Protein AF-A0A952ULB0-F1 (afdb_monomer_lite)

Foldseek 3Di:
DLVVCVVPDPVVSVVVLVVVVVVVVPPCDDVVNVCVVCPCNPPVVVVVLVVVLVVLLVVLVVVDPDAAEDEDLDCDPPVVVSVVVSCVVSVHHYQHCLNVQLVVCVVVVHPQADSNRRHGDPNSVVSSVVSVVVVCPVPPDPDPDDD

pLDDT: mean 87.65, std 11.97, range [54.47, 98.56]

Sequence (147 aa):
MRDWINRHSRFLYFVVTRLDRLRAANTRETVEVDIEAEGMRHAGFVRAVAVTDDLMGRVRARVGSRPIMAFDCAEAEPYNQAFRDISAHHRIAYWDDVARSVQAADARGEDVFAADGSHWNERGHDLAAQALAKHLRADLPPTPRRE

Radius of gyration: 19.59 Å; chains: 1; bounding box: 38×46×53 Å

Structure (mmCIF, N/CA/C/O backbone):
data_AF-A0A952ULB0-F1
#
_entry.id   AF-A0A952ULB0-F1
#
loop_
_atom_site.group_PDB
_atom_site.id
_atom_site.type_symbol
_atom_site.label_atom_id
_atom_site.label_alt_id
_atom_site.label_comp_id
_atom_site.label_asym_id
_atom_site.label_entity_id
_atom_site.label_seq_id
_atom_site.pdbx_PDB_ins_code
_atom_site.Cartn_x
_atom_site.Cartn_y
_atom_site.Cartn_z
_atom_site.occupancy
_atom_site.B_iso_or_equiv
_atom_site.auth_seq_id
_atom_site.auth_comp_id
_atom_site.auth_asym_id
_atom_site.auth_atom_id
_atom_site.pdbx_PDB_model_num
ATOM 1 N N . MET A 1 1 ? 3.716 -18.685 -25.522 1.00 62.19 1 MET A N 1
ATOM 2 C CA . MET A 1 1 ? 5.173 -18.922 -25.689 1.00 62.19 1 MET A CA 1
ATOM 3 C C . MET A 1 1 ? 5.862 -19.163 -24.343 1.00 62.19 1 MET A C 1
ATOM 5 O O . MET A 1 1 ? 6.476 -20.210 -24.197 1.00 62.19 1 MET A O 1
ATOM 9 N N . ARG A 1 2 ? 5.693 -18.284 -23.336 1.00 59.47 2 ARG A N 1
ATOM 10 C CA . ARG A 1 2 ? 6.228 -18.478 -21.968 1.00 59.47 2 ARG A CA 1
ATOM 11 C C . ARG A 1 2 ? 5.832 -19.805 -21.306 1.00 59.47 2 ARG A C 1
ATOM 13 O O . ARG A 1 2 ? 6.712 -20.485 -20.793 1.00 59.47 2 ARG A O 1
ATOM 20 N N . ASP A 1 3 ? 4.570 -20.224 -21.407 1.00 66.62 3 ASP A N 1
ATOM 21 C CA . ASP A 1 3 ? 4.115 -21.500 -20.821 1.00 66.62 3 ASP A CA 1
ATOM 22 C C . ASP A 1 3 ? 4.765 -22.731 -21.453 1.00 66.62 3 ASP A C 1
ATOM 24 O O . ASP A 1 3 ? 5.036 -23.718 -20.773 1.00 66.62 3 ASP A O 1
ATOM 28 N N . TRP A 1 4 ? 5.050 -22.673 -22.756 1.00 78.12 4 TRP A N 1
ATOM 29 C CA . TRP A 1 4 ? 5.785 -23.732 -23.437 1.00 78.12 4 TRP A CA 1
ATOM 30 C C . TRP A 1 4 ? 7.243 -23.760 -22.961 1.00 78.12 4 TRP A C 1
ATOM 32 O O . TRP A 1 4 ? 7.739 -24.823 -22.605 1.00 78.12 4 TRP A O 1
ATOM 42 N N . ILE A 1 5 ? 7.904 -22.601 -22.851 1.00 73.81 5 ILE A N 1
ATOM 43 C CA . ILE A 1 5 ? 9.293 -22.502 -22.372 1.00 73.81 5 ILE A CA 1
ATOM 44 C C . ILE A 1 5 ? 9.413 -22.978 -20.917 1.00 73.81 5 ILE A C 1
ATOM 46 O O . ILE A 1 5 ? 10.303 -23.767 -20.616 1.00 73.81 5 ILE A O 1
ATOM 50 N N . ASN A 1 6 ? 8.492 -22.580 -20.033 1.00 73.50 6 ASN A N 1
ATOM 51 C CA . ASN A 1 6 ? 8.479 -23.009 -18.631 1.00 73.50 6 ASN A CA 1
ATOM 52 C C . ASN A 1 6 ? 8.374 -24.539 -18.493 1.00 73.50 6 ASN A C 1
ATOM 54 O O . ASN A 1 6 ? 9.049 -25.138 -17.659 1.00 73.50 6 ASN A O 1
ATOM 58 N N . ARG A 1 7 ? 7.582 -25.189 -19.360 1.00 77.81 7 ARG A N 1
ATOM 59 C CA . ARG A 1 7 ? 7.423 -26.654 -19.374 1.00 77.81 7 ARG A CA 1
ATOM 60 C C . ARG A 1 7 ? 8.661 -27.412 -19.865 1.00 77.81 7 ARG A C 1
ATOM 62 O O . ARG A 1 7 ? 8.796 -28.582 -19.528 1.00 77.81 7 ARG A O 1
ATOM 69 N N . HIS A 1 8 ? 9.543 -26.778 -20.641 1.00 81.19 8 HIS A N 1
ATOM 70 C CA . HIS A 1 8 ? 10.705 -27.444 -21.250 1.00 81.19 8 HIS A CA 1
ATOM 71 C C . HIS A 1 8 ? 12.044 -27.035 -20.620 1.00 81.19 8 HIS A C 1
ATOM 73 O O . HIS A 1 8 ? 12.984 -27.823 -20.625 1.00 81.19 8 HIS A O 1
ATOM 79 N N . SER A 1 9 ? 12.163 -25.820 -20.071 1.00 85.56 9 SER A N 1
ATOM 80 C CA . SER A 1 9 ? 13.383 -25.355 -19.407 1.00 85.56 9 SER A CA 1
ATOM 81 C C . SER A 1 9 ? 13.129 -24.153 -18.497 1.00 85.56 9 SER A C 1
ATOM 83 O O . SER A 1 9 ? 12.874 -23.033 -18.948 1.00 85.56 9 SER A O 1
ATOM 85 N N . ARG A 1 10 ? 13.312 -24.367 -17.188 1.00 80.38 10 ARG A N 1
ATOM 86 C CA . ARG A 1 10 ? 13.246 -23.304 -16.171 1.00 80.38 10 ARG A CA 1
ATOM 87 C C . ARG A 1 10 ? 14.343 -22.252 -16.355 1.00 80.38 10 ARG A C 1
ATOM 89 O O . ARG A 1 10 ? 14.117 -21.083 -16.062 1.00 80.38 10 ARG A O 1
ATOM 96 N N . PHE A 1 11 ? 15.505 -22.647 -16.881 1.00 83.12 11 PHE A N 1
ATOM 97 C CA . PHE A 1 11 ? 16.612 -21.730 -17.160 1.00 83.12 11 PHE A CA 1
ATOM 98 C C . PHE A 1 11 ? 16.293 -20.786 -18.327 1.00 83.12 11 PHE A C 1
ATOM 100 O O . PHE A 1 11 ? 16.454 -19.575 -18.203 1.00 83.12 11 PHE A O 1
ATOM 107 N N . LEU A 1 12 ? 15.770 -21.310 -19.442 1.00 82.44 12 LEU A N 1
ATOM 108 C CA . LEU A 1 12 ? 15.347 -20.474 -20.573 1.00 82.44 12 LEU A CA 1
ATOM 109 C C . LEU A 1 12 ? 14.169 -19.578 -20.194 1.00 82.44 12 LEU A C 1
ATOM 111 O O . LEU A 1 12 ? 14.142 -18.411 -20.578 1.00 82.44 12 LEU A O 1
ATOM 115 N N . TYR A 1 13 ? 13.233 -20.097 -19.398 1.00 79.56 13 TYR A N 1
ATOM 116 C CA . TYR A 1 13 ? 12.145 -19.296 -18.852 1.00 79.56 13 TYR A CA 1
ATOM 117 C C . TYR A 1 13 ? 12.686 -18.120 -18.035 1.00 79.56 13 TYR A C 1
ATOM 119 O O . TYR A 1 13 ? 12.301 -16.979 -18.278 1.00 79.56 13 TYR A O 1
ATOM 127 N N . PHE A 1 14 ? 13.638 -18.368 -17.134 1.00 81.38 14 PHE A N 1
ATOM 128 C CA . PHE A 1 14 ? 14.291 -17.325 -16.347 1.00 81.38 14 PHE A CA 1
ATOM 129 C C . PHE A 1 14 ? 14.962 -16.256 -17.224 1.00 81.38 14 PHE A C 1
ATOM 131 O O . PHE A 1 14 ? 14.729 -15.065 -17.015 1.00 81.38 14 PHE A O 1
ATOM 138 N N . VAL A 1 15 ? 15.736 -16.656 -18.240 1.00 85.12 15 VAL A N 1
ATOM 139 C CA . VAL A 1 15 ? 16.418 -15.714 -19.148 1.00 85.12 15 VAL A CA 1
ATOM 140 C C . VAL A 1 15 ? 15.414 -14.866 -19.935 1.00 85.12 15 VAL A C 1
ATOM 142 O O . VAL A 1 15 ? 15.535 -13.642 -19.960 1.00 85.12 15 VAL A O 1
ATOM 145 N N . VAL A 1 16 ? 14.398 -15.490 -20.538 1.00 83.94 16 VAL A N 1
ATOM 146 C CA . VAL A 1 16 ? 13.379 -14.786 -21.337 1.00 83.94 16 VAL A CA 1
ATOM 147 C C . VAL A 1 16 ? 12.577 -13.817 -20.476 1.00 83.94 16 VAL A C 1
ATOM 149 O O . VAL A 1 16 ? 12.380 -12.671 -20.865 1.00 83.94 16 VAL A O 1
ATOM 152 N N . THR A 1 17 ? 12.183 -14.233 -19.273 1.00 78.44 17 THR A N 1
ATOM 153 C CA . THR A 1 17 ? 11.423 -13.378 -18.351 1.00 78.44 17 THR A CA 1
ATOM 154 C C . THR A 1 17 ? 12.238 -12.147 -17.945 1.00 78.44 17 THR A C 1
ATOM 156 O O . THR A 1 17 ? 11.707 -11.039 -17.883 1.00 78.44 17 THR A O 1
ATOM 159 N N . ARG A 1 18 ? 13.552 -12.307 -17.748 1.00 78.12 18 ARG A N 1
ATOM 160 C CA . ARG A 1 18 ? 14.459 -11.207 -17.394 1.00 78.12 18 ARG A CA 1
ATOM 161 C C . ARG A 1 18 ? 14.714 -10.253 -18.567 1.00 78.12 18 ARG A C 1
ATOM 163 O O . ARG A 1 18 ? 14.784 -9.046 -18.350 1.00 78.12 18 ARG A O 1
ATOM 170 N N . LEU A 1 19 ? 14.795 -10.764 -19.798 1.00 80.88 19 LEU A N 1
ATOM 171 C CA . LEU A 1 19 ? 14.899 -9.948 -21.017 1.00 80.88 19 LEU A CA 1
ATOM 172 C C . LEU A 1 19 ? 13.617 -9.164 -21.305 1.00 80.88 19 LEU A C 1
ATOM 174 O O . LEU A 1 19 ? 13.685 -7.977 -21.621 1.00 80.88 19 LEU A O 1
ATOM 178 N N . ASP A 1 20 ? 12.455 -9.799 -21.160 1.00 77.50 20 ASP A N 1
ATOM 179 C CA . ASP A 1 20 ? 11.166 -9.127 -21.314 1.00 77.50 20 ASP A CA 1
ATOM 180 C C . ASP A 1 20 ? 11.009 -8.008 -20.277 1.00 77.50 20 ASP A C 1
ATOM 182 O O . ASP A 1 20 ? 10.567 -6.914 -20.618 1.00 77.50 20 ASP A O 1
ATOM 186 N N . ARG A 1 21 ? 11.456 -8.239 -19.035 1.00 69.50 21 ARG A N 1
ATOM 187 C CA . ARG A 1 21 ? 11.475 -7.211 -17.987 1.00 69.50 21 ARG A CA 1
ATOM 188 C C . ARG A 1 21 ? 12.365 -6.025 -18.355 1.00 69.50 21 ARG A C 1
ATOM 190 O O . ARG A 1 21 ? 11.964 -4.888 -18.156 1.00 69.50 21 ARG A O 1
ATOM 197 N N . LEU A 1 22 ? 13.551 -6.269 -18.916 1.00 72.56 22 LEU A N 1
ATOM 198 C CA . LEU A 1 22 ? 14.443 -5.194 -19.375 1.00 72.56 22 LEU A CA 1
ATOM 199 C C . LEU A 1 22 ? 13.846 -4.394 -20.542 1.00 72.56 22 LEU A C 1
ATOM 201 O O . LEU A 1 22 ? 14.078 -3.193 -20.642 1.00 72.56 22 LEU A O 1
ATOM 205 N N . ARG A 1 23 ? 13.068 -5.038 -21.419 1.00 69.88 23 ARG A N 1
ATOM 206 C CA . ARG A 1 23 ? 12.347 -4.349 -22.498 1.00 69.88 23 ARG A CA 1
ATOM 207 C C . ARG A 1 23 ? 11.182 -3.517 -21.966 1.00 69.88 23 ARG A C 1
ATOM 209 O O . ARG A 1 23 ? 11.044 -2.375 -22.383 1.00 69.88 23 ARG A O 1
ATOM 216 N N . ALA A 1 24 ? 10.404 -4.059 -21.030 1.00 62.59 24 ALA A N 1
ATOM 217 C CA . ALA A 1 24 ? 9.317 -3.340 -20.364 1.00 62.59 24 ALA A CA 1
ATOM 218 C C . ALA A 1 24 ? 9.825 -2.173 -19.497 1.00 62.59 24 ALA A C 1
ATOM 220 O O . ALA A 1 24 ? 9.189 -1.133 -19.421 1.00 62.59 24 ALA A O 1
ATOM 221 N N . ALA A 1 25 ? 11.014 -2.290 -18.904 1.00 61.22 25 ALA A N 1
ATOM 222 C CA . ALA A 1 25 ? 11.646 -1.177 -18.194 1.00 61.22 25 ALA A CA 1
ATOM 223 C C . ALA A 1 25 ? 12.074 -0.021 -19.128 1.00 61.22 25 ALA A C 1
ATOM 225 O O . ALA A 1 25 ? 12.343 1.077 -18.654 1.00 61.22 25 ALA A O 1
ATOM 226 N N . ASN A 1 26 ? 12.148 -0.251 -20.446 1.00 57.12 26 ASN A N 1
ATOM 227 C CA . ASN A 1 26 ? 12.558 0.746 -21.443 1.00 57.12 26 ASN A CA 1
ATOM 228 C C . ASN A 1 26 ? 11.383 1.418 -22.178 1.00 57.12 26 ASN A C 1
ATOM 230 O O . ASN A 1 26 ? 11.619 2.286 -23.022 1.00 57.12 26 ASN A O 1
ATOM 234 N N . THR A 1 27 ? 10.130 1.061 -21.885 1.00 58.44 27 THR A N 1
ATOM 235 C CA . THR A 1 27 ? 8.963 1.806 -22.382 1.00 58.44 27 THR A CA 1
ATOM 236 C C . THR A 1 27 ? 8.793 3.089 -21.570 1.00 58.44 27 THR A C 1
ATOM 238 O O . THR A 1 27 ? 8.180 3.089 -20.513 1.00 58.44 27 THR A O 1
ATOM 241 N N . ARG A 1 28 ? 9.369 4.185 -22.077 1.00 54.47 28 ARG A N 1
ATOM 242 C CA . ARG A 1 28 ? 9.340 5.547 -21.504 1.00 54.47 28 ARG A CA 1
ATOM 243 C C . ARG A 1 28 ? 7.985 6.271 -21.591 1.00 54.47 28 ARG A C 1
ATOM 245 O O . ARG A 1 28 ? 7.916 7.431 -21.216 1.00 54.47 28 ARG A O 1
ATOM 252 N N . GLU A 1 29 ? 6.941 5.629 -22.104 1.00 61.69 29 GLU A N 1
ATOM 253 C CA . GLU A 1 29 ? 5.634 6.250 -22.374 1.00 61.69 29 GLU A CA 1
ATOM 254 C C . GLU A 1 29 ? 4.550 5.656 -21.468 1.00 61.69 29 GLU A C 1
ATOM 256 O O . GLU A 1 29 ? 3.572 5.079 -21.945 1.00 61.69 29 GLU A O 1
ATOM 261 N N . THR A 1 30 ? 4.735 5.729 -20.151 1.00 75.38 30 THR A N 1
ATOM 262 C CA . THR A 1 30 ? 3.665 5.374 -19.211 1.00 75.38 30 THR A CA 1
ATOM 263 C C . THR A 1 30 ? 3.301 6.572 -18.352 1.00 75.38 30 THR A C 1
ATOM 265 O O . THR A 1 30 ? 4.129 7.444 -18.091 1.00 75.38 30 THR A O 1
ATOM 268 N N . VAL A 1 31 ? 2.045 6.614 -17.906 1.00 75.75 31 VAL A N 1
ATOM 269 C CA . VAL A 1 31 ? 1.552 7.708 -17.062 1.00 75.75 31 VAL A CA 1
ATOM 270 C C . VAL A 1 31 ? 2.302 7.761 -15.732 1.00 75.75 31 VAL A C 1
ATOM 272 O O . VAL A 1 31 ? 2.441 8.825 -15.145 1.00 75.75 31 VAL A O 1
ATOM 275 N N . GLU A 1 32 ? 2.817 6.627 -15.261 1.00 76.69 32 GLU A N 1
ATOM 276 C CA . GLU A 1 32 ? 3.628 6.541 -14.053 1.00 76.69 32 GLU A CA 1
ATOM 277 C C . GLU A 1 32 ? 4.940 7.314 -14.209 1.00 76.69 32 GLU A C 1
ATOM 279 O O . GLU A 1 32 ? 5.312 8.031 -13.287 1.00 76.69 32 GLU A O 1
ATOM 284 N N . VAL A 1 33 ? 5.588 7.252 -15.379 1.00 77.50 33 VAL A N 1
ATOM 285 C CA . VAL A 1 33 ? 6.803 8.034 -15.672 1.00 77.50 33 VAL A CA 1
ATOM 286 C C . VAL A 1 33 ? 6.498 9.533 -15.662 1.00 77.50 33 VAL A C 1
ATOM 288 O O . VAL A 1 33 ? 7.251 10.313 -15.076 1.00 77.50 33 VAL A O 1
ATOM 291 N N . ASP A 1 34 ? 5.375 9.938 -16.257 1.00 79.25 34 ASP A N 1
ATOM 292 C CA . ASP A 1 34 ? 4.938 11.338 -16.266 1.00 79.25 34 ASP A CA 1
ATOM 293 C C . ASP A 1 34 ? 4.611 11.830 -14.845 1.00 79.25 34 ASP A C 1
ATOM 295 O O . ASP A 1 34 ? 5.005 12.928 -14.449 1.00 79.25 34 ASP A O 1
ATOM 299 N N . ILE A 1 35 ? 3.949 11.000 -14.032 1.00 81.19 35 ILE A N 1
ATOM 300 C CA . ILE A 1 35 ? 3.635 11.300 -12.628 1.00 81.19 35 ILE A CA 1
ATOM 301 C C . ILE A 1 35 ? 4.898 11.359 -11.772 1.00 81.19 35 ILE A C 1
ATOM 303 O O . ILE A 1 35 ? 5.006 12.240 -10.926 1.00 81.19 35 ILE A O 1
ATOM 307 N N . GLU A 1 36 ? 5.857 10.460 -11.963 1.00 80.12 36 GLU A N 1
ATOM 308 C CA . GLU A 1 36 ? 7.129 10.486 -11.235 1.00 80.12 36 GLU A CA 1
ATOM 309 C C . GLU A 1 36 ? 7.947 11.740 -11.583 1.00 80.12 36 GLU A C 1
ATOM 311 O O . GLU A 1 36 ? 8.576 12.332 -10.705 1.00 80.12 36 GLU A O 1
ATOM 316 N N . ALA A 1 37 ? 7.890 12.199 -12.838 1.00 79.50 37 ALA A N 1
ATOM 317 C CA . ALA A 1 37 ? 8.564 13.417 -13.283 1.00 79.50 37 ALA A CA 1
ATOM 318 C C . ALA A 1 37 ? 7.876 14.703 -12.785 1.00 79.50 37 ALA A C 1
ATOM 320 O O . ALA A 1 37 ? 8.533 15.647 -12.332 1.00 79.50 37 ALA A O 1
ATOM 321 N N . GLU A 1 38 ? 6.548 14.773 -12.871 1.00 81.19 38 GLU A N 1
ATOM 322 C CA . GLU A 1 38 ? 5.775 15.962 -12.500 1.00 81.19 38 GLU A CA 1
ATOM 323 C C . GLU A 1 38 ? 5.413 16.008 -11.006 1.00 81.19 38 GLU A C 1
ATOM 325 O O . GLU A 1 38 ? 5.139 17.087 -10.457 1.00 81.19 38 GLU A O 1
ATOM 330 N N . GLY A 1 39 ? 5.444 14.855 -10.339 1.00 81.44 39 GLY A N 1
ATOM 331 C CA . GLY A 1 39 ? 5.085 14.636 -8.945 1.00 81.44 39 GLY A CA 1
ATOM 332 C C . GLY A 1 39 ? 3.617 14.954 -8.660 1.00 81.44 39 GLY A C 1
ATOM 333 O O . GLY A 1 39 ? 2.718 14.750 -9.477 1.00 81.44 39 GLY A O 1
ATOM 334 N N . MET A 1 40 ? 3.377 15.570 -7.500 1.00 77.81 40 MET A N 1
ATOM 335 C CA . MET A 1 40 ? 2.054 16.042 -7.056 1.00 77.81 40 MET A CA 1
ATOM 336 C C . MET A 1 40 ? 1.413 17.100 -7.981 1.00 77.81 40 MET A C 1
ATOM 338 O O . MET A 1 40 ? 0.314 17.565 -7.694 1.00 77.81 40 MET A O 1
ATOM 342 N N . ARG A 1 41 ? 2.080 17.530 -9.062 1.00 84.06 41 ARG A N 1
ATOM 343 C CA . ARG A 1 41 ? 1.549 18.514 -10.021 1.00 84.06 41 ARG A CA 1
ATOM 344 C C . ARG A 1 41 ? 0.860 17.878 -11.226 1.00 84.06 41 ARG A C 1
ATOM 346 O O . ARG A 1 41 ? 0.114 18.585 -11.902 1.00 84.06 41 ARG A O 1
ATOM 353 N N . HIS A 1 42 ? 1.062 16.582 -11.478 1.00 91.38 42 HIS A N 1
ATOM 354 C CA . HIS A 1 42 ? 0.421 15.917 -12.609 1.00 91.38 42 HIS A CA 1
ATOM 355 C C . HIS A 1 42 ? -1.101 15.955 -12.450 1.00 91.38 42 HIS A C 1
ATOM 357 O O . HIS A 1 42 ? -1.659 15.428 -11.483 1.00 91.38 42 HIS A O 1
ATOM 363 N N . ALA A 1 43 ? -1.805 16.559 -13.410 1.00 88.50 43 ALA A N 1
ATOM 364 C CA . ALA A 1 43 ? -3.239 16.820 -13.280 1.00 88.50 43 ALA A CA 1
ATOM 365 C C . ALA A 1 43 ? -4.066 15.532 -13.122 1.00 88.50 43 ALA A C 1
ATOM 367 O O . ALA A 1 43 ? -5.083 15.527 -12.427 1.00 88.50 43 ALA A O 1
ATOM 368 N N . GLY A 1 44 ? -3.640 14.432 -13.754 1.00 89.44 44 GLY A N 1
ATOM 369 C CA . GLY A 1 44 ? -4.268 13.122 -13.571 1.00 89.44 44 GLY A CA 1
ATOM 370 C C . GLY A 1 44 ? -4.092 12.580 -12.155 1.00 89.44 44 GLY A C 1
ATOM 371 O O . GLY A 1 44 ? -5.043 12.058 -11.578 1.00 89.44 44 GLY A O 1
ATOM 372 N N . PHE A 1 45 ? -2.912 12.781 -11.573 1.00 92.56 45 PHE A N 1
ATOM 373 C CA . PHE A 1 45 ? -2.606 12.316 -10.229 1.00 92.56 45 PHE A CA 1
ATOM 374 C C . PHE A 1 45 ? -3.325 13.151 -9.169 1.00 92.56 45 PHE A C 1
ATOM 376 O O . PHE A 1 45 ? -3.978 12.583 -8.302 1.00 92.56 45 PHE A O 1
ATOM 383 N N . VAL A 1 46 ? -3.348 14.481 -9.308 1.00 93.56 46 VAL A N 1
ATOM 384 C CA . VAL A 1 46 ? -4.136 15.373 -8.434 1.00 93.56 46 VAL A CA 1
ATOM 385 C C . VAL A 1 46 ? -5.608 14.955 -8.396 1.00 93.56 46 VAL A C 1
ATOM 387 O O . VAL A 1 46 ? -6.207 14.877 -7.323 1.00 93.56 46 VAL A O 1
ATOM 390 N N . ARG A 1 47 ? -6.197 14.634 -9.557 1.00 94.94 47 ARG A N 1
ATOM 391 C CA . ARG A 1 47 ? -7.575 14.124 -9.616 1.00 94.94 47 ARG A CA 1
ATOM 392 C C . ARG A 1 47 ? -7.720 12.777 -8.911 1.00 94.94 47 ARG A C 1
ATOM 394 O O . ARG A 1 47 ? -8.690 12.597 -8.184 1.00 94.94 47 ARG A O 1
ATOM 401 N N . ALA A 1 48 ? -6.785 11.849 -9.107 1.00 95.31 48 ALA A N 1
ATOM 402 C CA . ALA A 1 48 ? -6.819 10.541 -8.452 1.00 95.31 48 ALA A CA 1
ATOM 403 C C . ALA A 1 48 ? -6.722 10.657 -6.920 1.00 95.31 48 ALA A C 1
ATOM 405 O O . ALA A 1 48 ? -7.486 10.003 -6.209 1.00 95.31 48 ALA A O 1
ATOM 406 N N . VAL A 1 49 ? -5.853 11.540 -6.418 1.00 96.50 49 VAL A N 1
ATOM 407 C CA . VAL A 1 49 ? -5.729 11.859 -4.987 1.00 96.50 49 VAL A CA 1
ATOM 408 C C . VAL A 1 49 ? -7.046 12.420 -4.452 1.00 96.50 49 VAL A C 1
ATOM 410 O O . VAL A 1 49 ? -7.567 11.897 -3.473 1.00 96.50 49 VAL A O 1
ATOM 413 N N . ALA A 1 50 ? -7.644 13.404 -5.132 1.00 97.00 50 ALA A N 1
ATOM 414 C CA . ALA A 1 50 ? -8.915 13.999 -4.712 1.00 97.00 50 ALA A CA 1
ATOM 415 C C . ALA A 1 50 ? -10.080 12.990 -4.692 1.00 97.00 50 ALA A C 1
ATOM 417 O O . ALA A 1 50 ? -10.899 12.999 -3.776 1.00 97.00 50 ALA A O 1
ATOM 418 N N . VAL A 1 51 ? -10.153 12.100 -5.688 1.00 98.12 51 VAL A N 1
ATOM 419 C CA . VAL A 1 51 ? -11.165 11.032 -5.725 1.00 98.12 51 VAL A CA 1
ATOM 420 C C . VAL A 1 51 ? -10.947 10.036 -4.588 1.00 98.12 51 VAL A C 1
ATOM 422 O O . VAL A 1 51 ? -11.907 9.622 -3.942 1.00 98.12 51 VAL A O 1
ATOM 425 N N . THR A 1 52 ? -9.697 9.657 -4.326 1.00 97.81 52 THR A N 1
ATOM 426 C CA . THR A 1 52 ? -9.367 8.724 -3.242 1.00 97.81 52 THR A CA 1
ATOM 427 C C . THR A 1 52 ? -9.697 9.332 -1.880 1.00 97.81 52 THR A C 1
ATOM 429 O O . THR A 1 52 ? -10.312 8.654 -1.063 1.00 97.81 52 THR A O 1
ATOM 432 N N . ASP A 1 53 ? -9.384 10.610 -1.660 1.00 98.38 53 ASP A N 1
ATOM 433 C CA . ASP A 1 53 ? -9.751 11.352 -0.447 1.00 98.38 53 ASP A CA 1
ATOM 434 C C . ASP A 1 53 ? -11.275 11.332 -0.212 1.00 98.38 53 ASP A C 1
ATOM 436 O O . ASP A 1 53 ? -11.740 10.844 0.818 1.00 98.38 53 ASP A O 1
ATOM 440 N N . ASP A 1 54 ? -12.088 11.701 -1.210 1.00 98.56 54 ASP A N 1
ATOM 441 C CA . ASP A 1 54 ? -13.558 11.642 -1.098 1.00 98.56 54 ASP A CA 1
ATOM 442 C C . ASP A 1 54 ? -14.066 10.223 -0.772 1.00 98.56 54 ASP A C 1
ATOM 444 O O . ASP A 1 54 ? -14.932 10.039 0.094 1.00 98.56 54 ASP A O 1
ATOM 448 N N . LEU A 1 55 ? -13.507 9.189 -1.409 1.00 98.44 55 LEU A N 1
ATOM 449 C CA . LEU A 1 55 ? -13.867 7.800 -1.118 1.00 98.44 55 LEU A CA 1
ATOM 450 C C . LEU A 1 55 ? -13.519 7.405 0.321 1.00 98.44 55 LEU A C 1
ATOM 452 O O . LEU A 1 55 ? -14.361 6.823 1.014 1.00 98.44 55 LEU A O 1
ATOM 456 N N . MET A 1 56 ? -12.322 7.741 0.798 1.00 98.12 56 MET A N 1
ATOM 457 C CA . MET A 1 56 ? -11.890 7.414 2.157 1.00 98.12 56 MET A CA 1
ATOM 458 C C . MET A 1 56 ? -12.691 8.190 3.209 1.00 98.12 56 MET A C 1
ATOM 460 O O . MET A 1 56 ? -13.064 7.616 4.239 1.00 98.12 56 MET A O 1
ATOM 464 N N . GLY A 1 57 ? -13.085 9.431 2.917 1.00 98.19 57 GLY A N 1
ATOM 465 C CA . GLY A 1 57 ? -14.036 10.194 3.722 1.00 98.19 57 GLY A CA 1
ATOM 466 C C . GLY A 1 57 ? -15.390 9.487 3.860 1.00 98.19 57 GLY A C 1
ATOM 467 O O . GLY A 1 57 ? -15.923 9.362 4.968 1.00 98.19 57 GLY A O 1
ATOM 468 N N . ARG A 1 58 ? -15.928 8.930 2.766 1.00 98.44 58 ARG A N 1
ATOM 469 C CA . ARG A 1 58 ? -17.181 8.145 2.791 1.00 98.44 58 ARG A CA 1
ATOM 470 C C . ARG A 1 58 ? -17.041 6.850 3.584 1.00 98.44 58 ARG A C 1
ATOM 472 O O . ARG A 1 58 ? -17.965 6.481 4.314 1.00 98.44 58 ARG A O 1
ATOM 479 N N . VAL A 1 59 ? -15.902 6.164 3.472 1.00 97.81 59 VAL A N 1
ATOM 480 C CA . VAL A 1 59 ? -15.606 4.971 4.280 1.00 97.81 59 VAL A CA 1
ATOM 481 C C . VAL A 1 59 ? -15.578 5.339 5.764 1.00 97.81 59 VAL A C 1
ATOM 483 O O . VAL A 1 59 ? -16.275 4.704 6.559 1.00 97.81 59 VAL A O 1
ATOM 486 N N . ARG A 1 60 ? -14.860 6.403 6.143 1.00 97.19 60 ARG A N 1
ATOM 487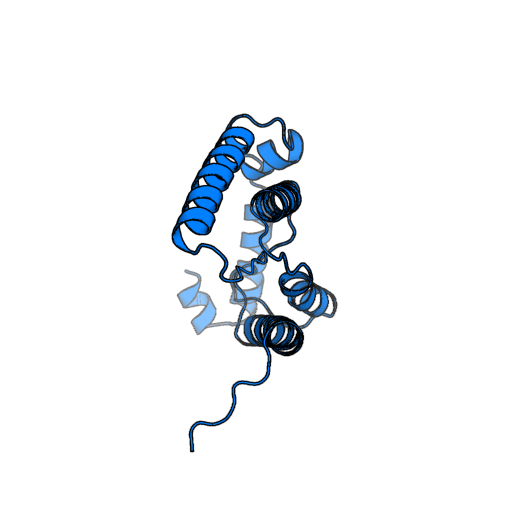 C CA . ARG A 1 60 ? -14.812 6.906 7.524 1.00 97.19 60 ARG A CA 1
ATOM 488 C C . ARG A 1 60 ? -16.208 7.245 8.048 1.00 97.19 60 ARG A C 1
ATOM 490 O O . ARG A 1 60 ? -16.568 6.793 9.134 1.00 97.19 60 ARG A O 1
ATOM 497 N N . ALA A 1 61 ? -17.015 7.967 7.274 1.00 97.94 61 ALA A N 1
ATOM 498 C CA . ALA A 1 61 ? -18.384 8.313 7.655 1.00 97.94 61 ALA A CA 1
ATOM 499 C C . ALA A 1 61 ? -19.260 7.068 7.892 1.00 97.94 61 ALA A C 1
ATOM 501 O O . ALA A 1 61 ? -20.012 7.017 8.863 1.00 97.94 61 ALA A O 1
ATOM 502 N N . ARG A 1 62 ? -19.131 6.036 7.046 1.00 98.06 62 ARG A N 1
ATOM 503 C CA . ARG A 1 62 ? -19.873 4.770 7.180 1.00 98.06 62 ARG A CA 1
ATOM 504 C C . ARG A 1 62 ? -19.457 3.976 8.420 1.00 98.06 62 ARG A C 1
ATOM 506 O O . ARG A 1 62 ? -20.298 3.387 9.095 1.00 98.06 62 ARG A O 1
ATOM 513 N N . VAL A 1 63 ? -18.155 3.897 8.675 1.00 96.38 63 VAL A N 1
ATOM 514 C CA . VAL A 1 63 ? -17.568 3.058 9.729 1.00 96.38 63 VAL A CA 1
ATOM 515 C C . VAL A 1 63 ? -17.696 3.709 11.114 1.00 96.38 63 VAL A C 1
ATOM 517 O O . VAL A 1 63 ? -17.741 3.002 12.128 1.00 96.38 63 VAL A O 1
ATOM 520 N N . GLY A 1 64 ? -17.804 5.039 11.164 1.00 95.62 64 GLY A N 1
ATOM 521 C CA . GLY A 1 64 ? -17.930 5.813 12.393 1.00 95.62 64 GLY A CA 1
ATOM 522 C C . GLY A 1 64 ? -16.631 5.802 13.198 1.00 95.62 64 GLY A C 1
ATOM 523 O O . GLY A 1 64 ? -15.548 6.050 12.662 1.00 95.62 64 GLY A O 1
ATOM 524 N N . SER A 1 65 ? -16.740 5.503 14.494 1.00 92.81 65 SER A N 1
ATOM 525 C CA . SER A 1 65 ? -15.615 5.490 15.437 1.00 92.81 65 SER A CA 1
ATOM 526 C C . SER A 1 65 ? -14.768 4.217 15.404 1.00 92.81 65 SER A C 1
ATOM 528 O O . SER A 1 65 ? -13.764 4.152 16.110 1.00 92.81 65 SER A O 1
ATOM 530 N N . ARG A 1 66 ? -15.140 3.195 14.617 1.00 93.50 66 ARG A N 1
ATOM 531 C CA . ARG A 1 66 ? -14.328 1.974 14.555 1.00 93.50 66 ARG A CA 1
ATOM 532 C C . ARG A 1 66 ? -12.959 2.280 13.922 1.00 93.50 66 ARG A C 1
ATOM 534 O O . ARG A 1 66 ? -12.906 3.042 12.944 1.00 93.50 66 ARG A O 1
ATOM 541 N N . PRO A 1 67 ? -11.868 1.693 14.442 1.00 92.56 67 PRO A N 1
ATOM 542 C CA . PRO A 1 67 ? -10.549 1.822 13.836 1.00 92.56 67 PRO A CA 1
ATOM 543 C C . PRO A 1 67 ? -10.560 1.385 12.369 1.00 92.56 67 PRO A C 1
ATOM 545 O O . PRO A 1 67 ? -11.252 0.437 11.999 1.00 92.56 67 PRO A O 1
ATOM 548 N N . ILE A 1 68 ? -9.804 2.104 11.540 1.00 95.75 68 ILE A N 1
ATOM 549 C CA . ILE A 1 68 ? -9.490 1.702 10.167 1.00 95.75 68 ILE A CA 1
ATOM 550 C C . ILE A 1 68 ? -7.976 1.719 10.074 1.00 95.75 68 ILE A C 1
ATOM 552 O O . ILE A 1 68 ? -7.352 2.686 10.519 1.00 95.75 68 ILE A O 1
ATOM 556 N N . MET A 1 69 ? -7.426 0.658 9.502 1.00 95.31 69 MET A N 1
ATOM 557 C CA . MET A 1 69 ? -5.998 0.479 9.306 1.00 95.31 69 MET A CA 1
ATOM 558 C C . MET A 1 69 ? -5.733 0.330 7.813 1.00 95.31 69 MET A C 1
ATOM 560 O O . MET A 1 69 ? -6.513 -0.313 7.106 1.00 95.31 69 MET A O 1
ATOM 564 N N . ALA A 1 70 ? -4.665 0.954 7.341 1.00 96.06 70 ALA A N 1
ATOM 565 C CA . ALA A 1 70 ? -4.263 0.960 5.946 1.00 96.06 70 ALA A CA 1
ATOM 566 C C . ALA A 1 70 ? -2.752 0.749 5.834 1.00 96.06 70 ALA A C 1
ATOM 568 O O . ALA A 1 70 ? -1.998 1.098 6.738 1.00 96.06 70 ALA A O 1
ATOM 569 N N . PHE A 1 71 ? -2.323 0.175 4.718 1.00 96.06 71 PHE A N 1
ATOM 570 C CA . PHE A 1 71 ? -0.923 -0.005 4.357 1.00 96.06 71 PHE A CA 1
ATOM 571 C C . PHE A 1 71 ? -0.820 -0.041 2.832 1.00 96.06 71 PHE A C 1
ATOM 573 O O . PHE A 1 71 ? -1.772 -0.451 2.163 1.00 96.06 71 PHE A O 1
ATOM 580 N N . ASP A 1 72 ? 0.332 0.348 2.295 1.00 94.25 72 ASP A N 1
ATOM 581 C CA . ASP A 1 72 ? 0.640 0.153 0.881 1.00 94.25 72 ASP A CA 1
ATOM 582 C C . ASP A 1 72 ? 1.306 -1.198 0.626 1.00 94.25 72 ASP A C 1
ATOM 584 O O . ASP A 1 72 ? 2.002 -1.748 1.480 1.00 94.25 72 ASP A O 1
ATOM 588 N N . CYS A 1 73 ? 1.132 -1.712 -0.592 1.00 91.31 73 CYS A N 1
ATOM 589 C CA . CYS A 1 73 ? 1.864 -2.885 -1.083 1.00 91.31 73 CYS A CA 1
ATOM 590 C C . CYS A 1 73 ? 3.203 -2.512 -1.752 1.00 91.31 73 CYS A C 1
ATOM 592 O O . CYS A 1 73 ? 4.041 -3.383 -1.980 1.00 91.31 73 CYS A O 1
ATOM 594 N N . ALA A 1 74 ? 3.417 -1.226 -2.049 1.00 85.31 74 ALA A N 1
ATOM 595 C CA . ALA A 1 74 ? 4.656 -0.687 -2.597 1.00 85.31 74 ALA A CA 1
ATOM 596 C C . ALA A 1 74 ? 4.854 0.765 -2.138 1.00 85.31 74 ALA A C 1
ATOM 598 O O . ALA A 1 74 ? 3.934 1.571 -2.222 1.00 85.31 74 ALA A O 1
ATOM 599 N N . GLU A 1 75 ? 6.062 1.113 -1.695 1.00 85.38 75 GLU A N 1
ATOM 600 C CA . GLU A 1 75 ? 6.396 2.473 -1.237 1.00 85.38 75 GLU A CA 1
ATOM 601 C C . GLU A 1 75 ? 6.892 3.391 -2.368 1.00 85.38 75 GLU A C 1
ATOM 603 O O . GLU A 1 75 ? 7.881 4.106 -2.225 1.00 85.38 75 GLU A O 1
ATOM 608 N N . ALA A 1 76 ? 6.234 3.346 -3.526 1.00 87.25 76 ALA A N 1
ATOM 609 C CA . ALA A 1 76 ? 6.593 4.214 -4.641 1.00 87.25 76 ALA A CA 1
ATOM 610 C C . ALA A 1 76 ? 6.117 5.650 -4.374 1.00 87.25 76 ALA A C 1
ATOM 612 O O . ALA A 1 76 ? 4.943 5.883 -4.078 1.00 87.25 76 ALA A O 1
ATOM 613 N N . GLU A 1 77 ? 7.017 6.622 -4.508 1.00 89.00 77 GLU A N 1
ATOM 614 C CA . GLU A 1 77 ? 6.669 8.042 -4.447 1.00 89.00 77 GLU A CA 1
ATOM 615 C C . GLU A 1 77 ? 6.309 8.556 -5.848 1.00 89.00 77 GLU A C 1
ATOM 617 O O . GLU A 1 77 ? 6.927 8.124 -6.821 1.00 89.00 77 GLU A O 1
ATOM 622 N N . PRO A 1 78 ? 5.324 9.464 -5.988 1.00 92.06 78 PRO A N 1
ATOM 623 C CA . PRO A 1 78 ? 4.632 10.232 -4.937 1.00 92.06 78 PRO A CA 1
ATOM 624 C C . PRO A 1 78 ? 3.385 9.553 -4.328 1.00 92.06 78 PRO A C 1
ATOM 626 O O . PRO A 1 78 ? 2.662 10.166 -3.538 1.00 92.06 78 PRO A O 1
ATOM 629 N N . TYR A 1 79 ? 3.078 8.318 -4.730 1.00 92.06 79 TYR A N 1
ATOM 630 C CA . TYR A 1 79 ? 1.838 7.625 -4.364 1.00 92.06 79 TYR A CA 1
ATOM 631 C C . TYR A 1 79 ? 1.746 7.345 -2.860 1.00 92.06 79 TYR A C 1
ATOM 633 O O . TYR A 1 79 ? 0.712 7.620 -2.247 1.00 92.06 79 TYR A O 1
ATOM 641 N N . ASN A 1 80 ? 2.841 6.868 -2.262 1.00 93.50 80 ASN A N 1
ATOM 642 C CA . ASN A 1 80 ? 2.910 6.561 -0.836 1.00 93.50 80 ASN A CA 1
ATOM 643 C C . ASN A 1 80 ? 2.681 7.810 0.023 1.00 93.50 80 ASN A C 1
ATOM 645 O O . ASN A 1 80 ? 1.859 7.783 0.940 1.00 93.50 80 ASN A O 1
ATOM 649 N N . GLN A 1 81 ? 3.333 8.933 -0.305 1.00 94.12 81 GLN A N 1
ATOM 650 C CA . GLN A 1 81 ? 3.095 10.197 0.389 1.00 94.12 81 GLN A CA 1
ATOM 651 C C . GLN A 1 81 ? 1.623 10.615 0.325 1.00 94.12 81 GLN A C 1
ATOM 653 O O . GLN A 1 81 ? 1.033 10.911 1.364 1.00 94.12 81 GLN A O 1
ATOM 658 N N . ALA A 1 82 ? 1.009 10.585 -0.859 1.00 95.31 82 ALA A N 1
ATOM 659 C CA . ALA A 1 82 ? -0.391 10.970 -1.001 1.00 95.31 82 ALA A CA 1
ATOM 660 C C . ALA A 1 82 ? -1.329 10.077 -0.169 1.00 95.31 82 ALA A C 1
ATOM 662 O O . ALA A 1 82 ? -2.265 10.573 0.460 1.00 95.31 82 ALA A O 1
ATOM 663 N N . PHE A 1 83 ? -1.073 8.768 -0.112 1.00 96.19 83 PHE A N 1
ATOM 664 C CA . PHE A 1 83 ? -1.903 7.855 0.669 1.00 96.19 83 PHE A CA 1
ATOM 665 C C . PHE A 1 83 ? -1.709 8.014 2.186 1.00 96.19 83 PHE A C 1
ATOM 667 O O . PHE A 1 83 ? -2.686 7.927 2.942 1.00 96.19 83 PHE A O 1
ATOM 674 N N . ARG A 1 84 ? -0.489 8.339 2.641 1.00 96.44 84 ARG A N 1
ATOM 675 C CA . ARG A 1 84 ? -0.217 8.744 4.033 1.00 96.44 84 ARG A CA 1
ATOM 676 C C . ARG A 1 84 ? -1.009 9.993 4.415 1.00 96.44 84 ARG A C 1
ATOM 678 O O . ARG A 1 84 ? -1.644 10.006 5.471 1.00 96.44 84 ARG A O 1
ATOM 685 N N . ASP A 1 85 ? -1.023 11.001 3.547 1.00 97.31 85 ASP A N 1
ATOM 686 C CA . ASP A 1 85 ? -1.733 12.261 3.789 1.00 97.31 85 ASP A CA 1
ATOM 687 C C . ASP A 1 85 ? -3.252 12.054 3.869 1.00 97.31 85 ASP A C 1
ATOM 689 O O . ASP A 1 85 ? -3.888 12.515 4.821 1.00 97.31 85 ASP A O 1
ATOM 693 N N . ILE A 1 86 ? -3.830 11.280 2.942 1.00 98.00 86 ILE A N 1
ATOM 694 C CA . ILE A 1 86 ? -5.257 10.905 2.971 1.00 98.00 86 ILE A CA 1
ATOM 695 C C . ILE A 1 86 ? -5.589 10.127 4.253 1.00 98.00 86 ILE A C 1
ATOM 697 O O . ILE A 1 86 ? -6.603 10.376 4.915 1.00 98.00 86 ILE A O 1
ATOM 701 N N . SER A 1 87 ? -4.724 9.186 4.637 1.00 98.06 87 SER A N 1
ATOM 702 C CA . SER A 1 87 ? -4.915 8.394 5.853 1.00 98.06 87 SER A CA 1
ATOM 703 C C . SER A 1 87 ? -4.924 9.285 7.098 1.00 98.06 87 SER A C 1
ATOM 705 O O . SER A 1 87 ? -5.833 9.179 7.927 1.00 98.06 87 SER A O 1
ATOM 707 N N . ALA A 1 88 ? -3.980 10.225 7.203 1.00 97.94 88 ALA A N 1
ATOM 708 C CA . ALA A 1 88 ? -3.931 11.197 8.290 1.00 97.94 88 ALA A CA 1
ATOM 709 C C . ALA A 1 88 ? -5.182 12.094 8.315 1.00 97.94 88 ALA A C 1
ATOM 711 O O . ALA A 1 88 ? -5.804 12.252 9.372 1.00 97.94 88 ALA A O 1
ATOM 712 N N . HIS A 1 89 ? -5.603 12.610 7.155 1.00 98.25 89 HIS A N 1
ATOM 713 C CA . HIS A 1 89 ? -6.783 13.466 7.009 1.00 98.25 89 HIS A CA 1
ATOM 714 C C . HIS A 1 89 ? -8.061 12.797 7.550 1.00 98.25 89 HIS A C 1
ATOM 716 O O . HIS A 1 89 ? -8.845 13.428 8.266 1.00 98.25 89 HIS A O 1
ATOM 722 N N . HIS A 1 90 ? -8.245 11.496 7.308 1.00 97.94 90 HIS A N 1
ATOM 723 C CA . HIS A 1 90 ? -9.431 10.748 7.747 1.00 97.94 90 HIS A CA 1
ATOM 724 C C . HIS A 1 90 ? -9.253 9.942 9.042 1.00 97.94 90 HIS A C 1
ATOM 726 O O . HIS A 1 90 ? -10.119 9.118 9.380 1.00 97.94 90 HIS A O 1
ATOM 732 N N . ARG A 1 91 ? -8.169 10.188 9.793 1.00 96.44 91 ARG A N 1
ATOM 733 C CA . ARG A 1 91 ? -7.828 9.465 11.034 1.00 96.44 91 ARG A CA 1
ATOM 734 C C . ARG A 1 91 ? -7.831 7.948 10.820 1.00 96.44 91 ARG A C 1
ATOM 736 O O . ARG A 1 91 ? -8.526 7.194 11.507 1.00 96.44 91 ARG A O 1
ATOM 743 N N . ILE A 1 92 ? -7.124 7.513 9.791 1.00 96.81 92 ILE A N 1
ATOM 744 C CA . ILE A 1 92 ? -6.862 6.116 9.463 1.00 96.81 92 ILE A CA 1
ATOM 745 C C . ILE A 1 92 ? -5.441 5.814 9.930 1.00 96.81 92 ILE A C 1
ATOM 747 O O . ILE A 1 92 ? -4.518 6.573 9.639 1.00 96.81 92 ILE A O 1
ATOM 751 N N . ALA A 1 93 ? -5.271 4.730 10.686 1.00 95.62 93 ALA A N 1
ATOM 752 C CA . ALA A 1 93 ? -3.950 4.298 11.117 1.00 95.62 93 ALA A CA 1
ATOM 753 C C . ALA A 1 93 ? -3.193 3.749 9.903 1.00 95.62 93 ALA A C 1
ATOM 755 O O . ALA A 1 93 ? -3.643 2.788 9.280 1.00 95.62 93 ALA A O 1
ATOM 756 N N . TYR A 1 94 ? -2.072 4.375 9.559 1.00 96.38 94 TYR A N 1
ATOM 757 C CA . TYR A 1 94 ? -1.226 3.932 8.459 1.00 96.38 94 TYR A CA 1
ATOM 758 C C . TYR A 1 94 ? -0.051 3.111 8.996 1.00 96.38 94 TYR A C 1
ATOM 760 O O . TYR A 1 94 ? 0.721 3.599 9.822 1.00 96.38 94 TYR A O 1
ATOM 768 N N . TRP A 1 95 ? 0.072 1.867 8.540 1.00 96.12 95 TRP A N 1
ATOM 769 C CA . TRP A 1 95 ? 1.145 0.947 8.908 1.00 96.12 95 TRP A CA 1
ATOM 770 C C . TRP A 1 95 ? 2.197 0.912 7.798 1.00 96.12 95 TRP A C 1
ATOM 772 O O . TRP A 1 95 ? 2.009 0.282 6.757 1.00 96.12 95 TRP A O 1
ATOM 782 N N . ASP A 1 96 ? 3.310 1.605 8.024 1.00 94.62 96 ASP A N 1
ATOM 783 C CA . ASP A 1 96 ? 4.340 1.878 7.017 1.00 94.62 96 ASP A CA 1
ATOM 784 C C . ASP A 1 96 ? 5.429 0.794 6.909 1.00 94.62 96 ASP A C 1
ATOM 786 O O .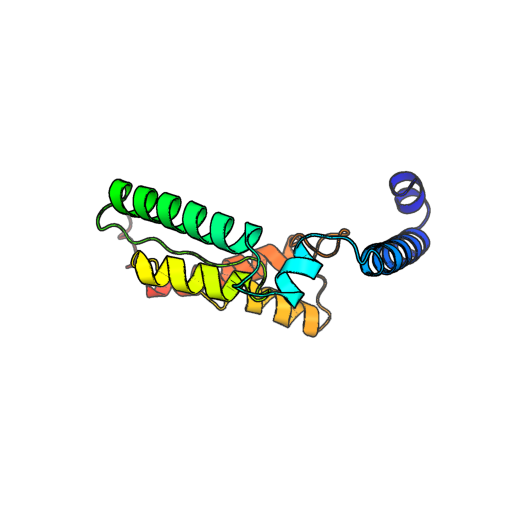 ASP A 1 96 ? 6.335 0.895 6.086 1.00 94.62 96 ASP A O 1
ATOM 790 N N . ASP A 1 97 ? 5.367 -0.261 7.722 1.00 95.38 97 ASP A N 1
ATOM 791 C CA . ASP A 1 97 ? 6.364 -1.335 7.753 1.00 95.38 97 ASP A CA 1
ATOM 792 C C . ASP A 1 97 ? 5.948 -2.592 6.969 1.00 95.38 97 ASP A C 1
ATOM 794 O O . ASP A 1 97 ? 6.785 -3.468 6.739 1.00 95.38 97 ASP A O 1
ATOM 798 N N . VAL A 1 98 ? 4.694 -2.686 6.506 1.00 96.56 98 VAL A N 1
ATOM 799 C CA . VAL A 1 98 ? 4.180 -3.890 5.828 1.00 96.56 98 VAL A CA 1
ATOM 800 C C . VAL A 1 98 ? 4.911 -4.129 4.504 1.00 96.56 98 VAL A C 1
ATOM 802 O O . VAL A 1 98 ? 5.588 -5.149 4.369 1.00 96.56 98 VAL A O 1
ATOM 805 N N . ALA A 1 99 ? 4.865 -3.187 3.554 1.00 95.56 99 ALA A N 1
ATOM 806 C CA . ALA A 1 99 ? 5.622 -3.305 2.302 1.00 95.56 99 ALA A CA 1
ATOM 807 C C . ALA A 1 99 ? 7.138 -3.369 2.540 1.00 95.56 99 ALA A C 1
ATOM 809 O O . ALA A 1 99 ? 7.824 -4.174 1.905 1.00 95.56 99 ALA A O 1
ATOM 810 N N . ARG A 1 100 ? 7.661 -2.588 3.498 1.00 95.50 100 ARG A N 1
ATOM 811 C CA . ARG A 1 100 ? 9.093 -2.587 3.844 1.00 95.50 100 ARG A CA 1
ATOM 812 C C . ARG A 1 100 ? 9.587 -3.954 4.279 1.00 95.50 100 ARG A C 1
ATOM 814 O O . ARG A 1 100 ? 10.708 -4.322 3.944 1.00 95.50 100 ARG A O 1
ATOM 821 N N . SER A 1 101 ? 8.774 -4.718 5.007 1.00 96.62 101 SER A N 1
ATOM 822 C CA . SER A 1 101 ? 9.151 -6.063 5.449 1.00 96.62 101 SER A CA 1
ATOM 823 C C . SER A 1 101 ? 9.441 -6.997 4.267 1.00 96.62 101 SER A C 1
ATOM 825 O O . SER A 1 101 ? 10.423 -7.742 4.296 1.00 96.62 101 SER A O 1
ATOM 827 N N . VAL A 1 102 ? 8.645 -6.888 3.199 1.00 97.44 102 VAL A N 1
ATOM 828 C CA . VAL A 1 102 ? 8.794 -7.673 1.970 1.00 97.44 102 VAL A CA 1
ATOM 829 C C . VAL A 1 102 ? 9.965 -7.153 1.139 1.00 97.44 102 VAL A C 1
ATOM 831 O O . VAL A 1 102 ? 10.836 -7.927 0.750 1.00 97.44 102 VAL A O 1
ATOM 834 N N . GLN A 1 103 ? 10.051 -5.836 0.935 1.00 95.12 103 GLN A N 1
ATOM 835 C CA . GLN A 1 103 ? 11.148 -5.209 0.189 1.00 95.12 103 GLN A CA 1
ATOM 836 C C . GLN A 1 103 ? 12.515 -5.467 0.836 1.00 95.12 103 GLN A C 1
ATOM 838 O O . GLN A 1 103 ? 13.495 -5.735 0.147 1.00 95.12 103 GLN A O 1
ATOM 843 N N . ALA A 1 104 ? 12.595 -5.441 2.167 1.00 96.00 104 ALA A N 1
ATOM 844 C CA . ALA A 1 104 ? 13.824 -5.751 2.885 1.00 96.00 104 ALA A CA 1
ATOM 845 C C . ALA A 1 104 ? 14.245 -7.218 2.709 1.00 96.00 104 ALA A C 1
ATOM 847 O O . ALA A 1 104 ? 15.439 -7.508 2.732 1.00 96.00 104 ALA A O 1
ATOM 848 N N . ALA A 1 105 ? 13.294 -8.145 2.564 1.00 97.19 105 ALA A N 1
ATOM 849 C CA . ALA A 1 10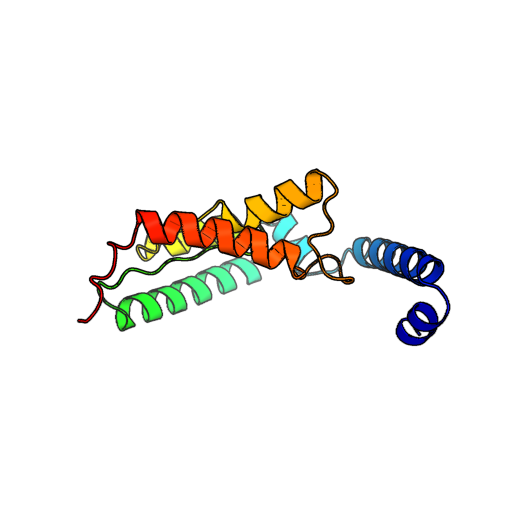5 ? 13.582 -9.548 2.273 1.00 97.19 105 ALA A CA 1
ATOM 850 C C . ALA A 1 105 ? 14.077 -9.742 0.834 1.00 97.19 105 ALA A C 1
ATOM 852 O O . ALA A 1 105 ? 15.099 -10.399 0.633 1.00 97.19 105 ALA A O 1
ATOM 853 N N . ASP A 1 106 ? 13.443 -9.086 -0.139 1.00 96.38 106 ASP A N 1
ATOM 854 C CA . ASP A 1 106 ? 13.920 -9.058 -1.528 1.00 96.38 106 ASP A CA 1
ATOM 855 C C . ASP A 1 106 ? 15.340 -8.480 -1.634 1.00 96.38 106 ASP A C 1
ATOM 857 O O . ASP A 1 106 ? 16.217 -9.074 -2.260 1.00 96.38 106 ASP A O 1
ATOM 861 N N . ALA A 1 107 ? 15.627 -7.386 -0.920 1.00 95.88 107 ALA A N 1
ATOM 862 C CA . ALA A 1 107 ? 16.959 -6.778 -0.878 1.00 95.88 107 ALA A CA 1
ATOM 863 C C . ALA A 1 107 ? 18.043 -7.708 -0.293 1.00 95.88 107 ALA A C 1
ATOM 865 O O . ALA A 1 107 ? 19.228 -7.538 -0.585 1.00 95.88 107 ALA A O 1
ATOM 866 N N . ARG A 1 108 ? 17.658 -8.708 0.513 1.00 97.38 108 ARG A N 1
ATOM 867 C CA . ARG A 1 108 ? 18.550 -9.777 1.003 1.00 97.38 108 ARG A CA 1
ATOM 868 C C . ARG A 1 108 ? 18.650 -10.972 0.047 1.00 97.38 108 ARG A C 1
ATOM 870 O O . ARG A 1 108 ? 19.409 -11.898 0.326 1.00 97.38 108 ARG A O 1
ATOM 877 N N . GLY A 1 109 ? 17.917 -10.957 -1.063 1.00 96.06 109 GLY A N 1
ATOM 878 C CA . GLY A 1 109 ? 17.877 -12.022 -2.061 1.00 96.06 109 GLY A CA 1
ATOM 879 C C . GLY A 1 109 ? 16.876 -13.139 -1.760 1.00 96.06 109 GLY A C 1
ATOM 880 O O . GLY A 1 109 ? 16.987 -14.209 -2.359 1.00 96.06 109 GLY A O 1
ATOM 881 N N . GLU A 1 110 ? 15.927 -12.934 -0.839 1.00 97.38 110 GLU A N 1
ATOM 882 C CA . GLU A 1 110 ? 14.823 -13.880 -0.638 1.00 97.38 110 GLU A CA 1
ATOM 883 C C . GLU A 1 110 ? 13.854 -13.826 -1.833 1.00 97.38 110 GLU A C 1
ATOM 885 O O . GLU A 1 110 ? 13.508 -12.751 -2.319 1.00 97.38 110 GLU A O 1
ATOM 890 N N . ASP A 1 111 ? 13.376 -14.986 -2.290 1.00 96.56 111 ASP A N 1
ATOM 891 C CA . ASP A 1 111 ? 12.354 -15.065 -3.339 1.00 96.56 111 ASP A CA 1
ATOM 892 C C . ASP A 1 111 ? 10.971 -14.774 -2.737 1.00 96.56 111 ASP A C 1
ATOM 894 O O . ASP A 1 111 ? 10.315 -15.664 -2.190 1.00 96.56 111 ASP A O 1
ATOM 898 N N . VAL A 1 112 ? 10.547 -13.508 -2.782 1.00 97.75 112 VAL A N 1
ATOM 899 C CA . VAL A 1 112 ? 9.301 -13.020 -2.152 1.00 97.75 112 VAL A CA 1
ATOM 900 C C . VAL A 1 112 ? 8.243 -12.543 -3.148 1.00 97.75 112 VAL A C 1
ATOM 902 O O . VAL A 1 112 ? 7.116 -12.225 -2.759 1.00 97.75 112 VAL A O 1
ATOM 905 N N . PHE A 1 113 ? 8.578 -12.529 -4.436 1.00 95.94 113 PHE A N 1
ATOM 906 C CA . PHE A 1 113 ? 7.682 -12.130 -5.514 1.00 95.94 113 PHE A CA 1
ATOM 907 C C . PHE A 1 113 ? 7.288 -13.326 -6.383 1.00 95.94 113 PHE A C 1
ATOM 909 O O . PHE A 1 113 ? 7.977 -14.341 -6.465 1.00 95.94 113 PHE A O 1
ATOM 916 N N . ALA A 1 114 ? 6.138 -13.225 -7.035 1.00 92.56 114 ALA A N 1
ATOM 917 C CA . ALA A 1 114 ? 5.725 -14.144 -8.076 1.00 92.56 114 ALA A CA 1
ATOM 918 C C . ALA A 1 114 ? 6.612 -13.969 -9.322 1.00 92.56 114 ALA A C 1
ATOM 920 O O . ALA A 1 114 ? 7.441 -13.064 -9.418 1.00 92.56 114 ALA A O 1
ATOM 921 N N . ALA A 1 115 ? 6.418 -14.824 -10.328 1.00 86.38 115 ALA A N 1
ATOM 922 C CA . ALA A 1 115 ? 7.230 -14.800 -11.547 1.00 86.38 115 ALA A CA 1
ATOM 923 C C . ALA A 1 115 ? 7.116 -13.494 -12.364 1.00 86.38 115 ALA A C 1
ATOM 925 O O . ALA A 1 115 ? 7.936 -13.264 -13.254 1.00 86.38 115 ALA A O 1
ATOM 926 N N . ASP A 1 116 ? 6.108 -12.661 -12.092 1.00 84.62 116 ASP A N 1
ATOM 927 C CA . ASP A 1 116 ? 5.979 -11.320 -12.668 1.00 84.62 116 ASP A CA 1
ATOM 928 C C . ASP A 1 116 ? 6.884 -10.273 -11.997 1.00 84.62 116 ASP A C 1
ATOM 930 O O . ASP A 1 116 ? 7.121 -9.219 -12.584 1.00 84.62 116 ASP A O 1
ATOM 934 N N . GLY A 1 117 ? 7.448 -10.577 -10.825 1.00 85.94 117 GLY A N 1
ATOM 935 C CA . GLY A 1 117 ? 8.309 -9.676 -10.067 1.00 85.94 117 GLY A CA 1
ATOM 936 C C . GLY A 1 117 ? 7.571 -8.503 -9.419 1.00 85.94 117 GLY A C 1
ATOM 937 O O . GLY A 1 117 ? 8.215 -7.506 -9.106 1.00 85.94 117 GLY A O 1
ATOM 938 N N . SER A 1 118 ? 6.247 -8.577 -9.259 1.00 87.44 118 SER A N 1
ATOM 939 C CA . SER A 1 118 ? 5.440 -7.494 -8.678 1.00 87.44 118 SER A CA 1
ATOM 940 C C . SER A 1 118 ? 4.453 -7.992 -7.631 1.00 87.44 118 SER A C 1
ATOM 942 O O . SER A 1 118 ? 4.351 -7.397 -6.560 1.00 87.44 118 SER A O 1
ATOM 944 N N . HIS A 1 119 ? 3.753 -9.097 -7.890 1.00 95.12 119 HIS A N 1
ATOM 945 C CA . HIS A 1 119 ? 2.864 -9.674 -6.887 1.00 95.12 119 HIS A CA 1
ATOM 946 C C . HIS A 1 119 ? 3.677 -10.425 -5.841 1.00 95.12 119 HIS A C 1
ATOM 948 O O . HIS A 1 119 ? 4.658 -11.088 -6.170 1.00 95.12 119 HIS A O 1
ATOM 954 N N . TRP A 1 120 ? 3.270 -10.354 -4.579 1.00 96.81 120 TRP A N 1
ATOM 955 C CA . TRP A 1 120 ? 3.884 -11.166 -3.535 1.00 96.81 120 TRP A CA 1
ATOM 956 C C . TRP A 1 120 ? 3.571 -12.646 -3.770 1.00 96.81 120 TRP A C 1
ATOM 958 O O . TRP A 1 120 ? 2.446 -13.014 -4.109 1.00 96.81 120 TRP A O 1
ATOM 968 N N . ASN A 1 121 ? 4.575 -13.505 -3.604 1.00 97.44 121 ASN A N 1
ATOM 969 C CA . ASN A 1 121 ? 4.353 -14.947 -3.546 1.00 97.44 121 ASN A CA 1
ATOM 970 C C . ASN A 1 121 ? 3.939 -15.363 -2.118 1.00 97.44 121 ASN A C 1
ATOM 972 O O . ASN A 1 121 ? 3.690 -14.517 -1.258 1.00 97.44 121 ASN A O 1
ATOM 976 N N . GLU A 1 122 ? 3.876 -16.668 -1.844 1.00 98.12 122 GLU A N 1
ATOM 977 C CA . GLU A 1 122 ? 3.547 -17.191 -0.510 1.00 98.12 122 GLU A CA 1
ATOM 978 C C . GLU A 1 122 ? 4.452 -16.615 0.591 1.00 98.12 122 GLU A C 1
ATOM 980 O O . GLU A 1 122 ? 3.963 -16.185 1.634 1.00 98.12 122 GLU A O 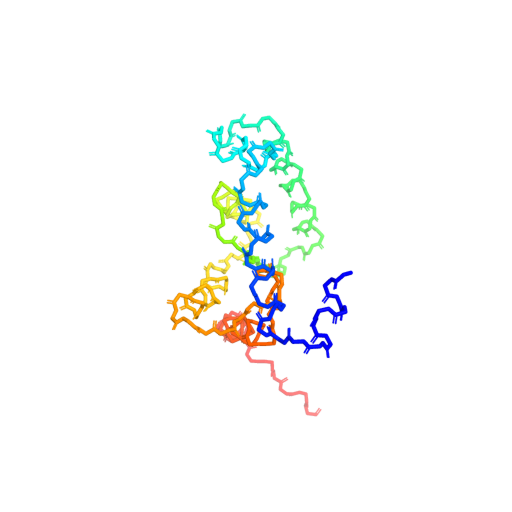1
ATOM 985 N N . ARG A 1 123 ? 5.763 -16.529 0.337 1.00 98.00 123 ARG A N 1
ATOM 986 C CA . ARG A 1 123 ? 6.730 -15.981 1.289 1.00 98.00 123 ARG A CA 1
ATOM 987 C C . ARG A 1 123 ? 6.546 -14.477 1.496 1.00 98.00 123 ARG A C 1
ATOM 989 O O . ARG A 1 123 ? 6.624 -14.012 2.632 1.00 98.00 123 ARG A O 1
ATOM 996 N N . GLY A 1 124 ? 6.280 -13.720 0.432 1.00 97.88 124 GLY A N 1
ATOM 997 C CA . GLY A 1 124 ? 5.966 -12.292 0.543 1.00 97.88 124 GLY A CA 1
ATOM 998 C C . GLY A 1 124 ? 4.690 -12.042 1.357 1.00 97.88 124 GLY A C 1
ATOM 999 O O . GLY A 1 124 ? 4.677 -11.195 2.250 1.00 97.88 124 GLY A O 1
ATOM 1000 N N . HIS A 1 125 ? 3.643 -12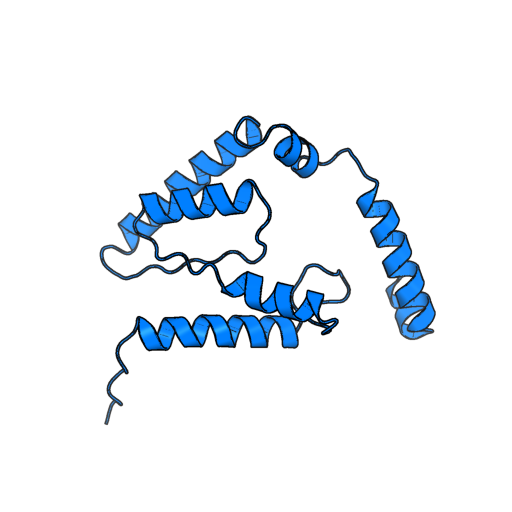.838 1.125 1.00 98.38 125 HIS A N 1
ATOM 1001 C CA . HIS A 1 125 ? 2.411 -12.773 1.911 1.00 98.38 125 HIS A CA 1
ATOM 1002 C C . HIS A 1 125 ? 2.609 -13.177 3.378 1.00 98.38 125 HIS A C 1
ATOM 1004 O O . HIS A 1 125 ? 2.017 -12.545 4.252 1.00 98.38 125 HIS A O 1
ATOM 1010 N N . ASP A 1 126 ? 3.448 -14.174 3.669 1.00 98.50 126 ASP A N 1
ATOM 1011 C CA . ASP A 1 126 ? 3.802 -14.564 5.041 1.00 98.50 126 ASP A CA 1
ATOM 1012 C C . ASP A 1 126 ? 4.484 -13.411 5.802 1.00 98.50 126 ASP A C 1
ATOM 1014 O O . ASP A 1 126 ? 4.075 -13.063 6.911 1.00 98.50 126 ASP A O 1
ATOM 1018 N N . LEU A 1 127 ? 5.458 -12.740 5.182 1.00 98.19 127 LEU A N 1
ATOM 1019 C CA . LEU A 1 127 ? 6.120 -11.567 5.769 1.00 98.19 127 LEU A CA 1
ATOM 1020 C C . LEU A 1 127 ? 5.135 -10.426 6.052 1.00 98.19 127 LEU A C 1
ATOM 1022 O O . LEU A 1 127 ? 5.115 -9.882 7.160 1.00 98.19 127 LEU A O 1
ATOM 1026 N N . ALA A 1 128 ? 4.269 -10.112 5.087 1.00 97.94 128 ALA A N 1
ATOM 1027 C CA . ALA A 1 128 ? 3.232 -9.106 5.270 1.00 97.94 128 ALA A CA 1
ATOM 1028 C C . ALA A 1 128 ? 2.273 -9.485 6.411 1.00 97.94 128 ALA A C 1
ATOM 1030 O O . ALA A 1 128 ? 1.955 -8.653 7.260 1.00 97.94 128 ALA A O 1
ATOM 1031 N N . ALA A 1 129 ? 1.856 -10.752 6.494 1.00 97.81 129 ALA A N 1
ATOM 1032 C CA . ALA A 1 129 ? 0.988 -11.239 7.562 1.00 97.81 129 ALA A CA 1
ATOM 1033 C C . ALA A 1 129 ? 1.641 -11.107 8.948 1.00 97.81 129 ALA A C 1
ATOM 1035 O O . ALA A 1 129 ? 0.965 -10.744 9.911 1.00 97.81 129 ALA A O 1
ATOM 1036 N N . GLN A 1 130 ? 2.949 -11.349 9.060 1.00 97.81 130 GLN A N 1
ATOM 1037 C CA . GLN A 1 130 ? 3.693 -11.166 10.309 1.00 97.81 130 GLN A CA 1
ATOM 1038 C C . GLN A 1 130 ? 3.735 -9.693 10.740 1.00 97.81 130 GLN A C 1
ATOM 1040 O O . GLN A 1 130 ? 3.509 -9.400 11.919 1.00 97.81 130 GLN A O 1
ATOM 1045 N N . ALA A 1 131 ? 3.958 -8.769 9.798 1.00 96.69 131 ALA A N 1
ATOM 1046 C CA . ALA A 1 131 ? 3.909 -7.329 10.060 1.00 96.69 131 ALA A CA 1
ATOM 1047 C C . ALA A 1 131 ? 2.507 -6.885 10.517 1.00 96.69 131 ALA A C 1
ATOM 1049 O O . ALA A 1 131 ? 2.364 -6.234 11.552 1.00 96.69 131 ALA A O 1
ATOM 1050 N N . LEU A 1 132 ? 1.453 -7.329 9.827 1.00 96.56 132 LEU A N 1
ATOM 1051 C CA . LEU A 1 132 ? 0.066 -7.048 10.213 1.00 96.56 132 LEU A CA 1
ATOM 1052 C C . LEU A 1 132 ? -0.270 -7.623 11.597 1.00 96.56 132 LEU A C 1
ATOM 1054 O O . LEU A 1 132 ? -0.871 -6.947 12.429 1.00 96.56 132 LEU A O 1
ATOM 1058 N N . ALA A 1 133 ? 0.142 -8.861 11.880 1.00 95.69 133 ALA A N 1
ATOM 1059 C CA . ALA A 1 133 ? -0.109 -9.508 13.165 1.00 95.69 133 ALA A CA 1
ATOM 1060 C C . ALA A 1 133 ? 0.557 -8.767 14.333 1.00 95.69 133 ALA A C 1
ATOM 1062 O O . ALA A 1 133 ? -0.010 -8.728 15.427 1.00 95.69 133 ALA A O 1
ATOM 1063 N N . LYS A 1 134 ? 1.738 -8.174 14.120 1.00 94.56 134 LYS A N 1
ATOM 1064 C CA . LYS A 1 134 ? 2.411 -7.331 15.116 1.00 94.56 134 LYS A CA 1
ATOM 1065 C C . LYS A 1 134 ? 1.547 -6.124 15.486 1.00 94.56 134 LYS A C 1
ATOM 1067 O O . LYS A 1 134 ? 1.323 -5.911 16.675 1.00 94.56 134 LYS A O 1
ATOM 1072 N N . HIS A 1 135 ? 1.027 -5.392 14.500 1.00 94.44 135 HIS A N 1
ATOM 1073 C CA . HIS A 1 135 ? 0.154 -4.243 14.763 1.00 94.44 135 HIS A CA 1
ATOM 1074 C C . HIS A 1 135 ? -1.169 -4.648 15.391 1.00 94.44 135 HIS A C 1
ATOM 1076 O O . HIS A 1 135 ? -1.565 -4.084 16.402 1.00 94.44 135 HIS A O 1
ATOM 1082 N N . LEU A 1 136 ? -1.819 -5.691 14.872 1.00 92.31 136 LEU A N 1
ATOM 1083 C CA . LEU A 1 136 ? -3.090 -6.167 15.420 1.00 92.31 136 LEU A CA 1
ATOM 1084 C C . LEU A 1 136 ? -2.975 -6.555 16.898 1.00 92.31 136 LEU A C 1
ATOM 1086 O O . LEU A 1 136 ? -3.886 -6.273 17.665 1.00 92.31 136 LEU A O 1
ATOM 1090 N N . ARG A 1 137 ? -1.863 -7.171 17.320 1.00 91.06 137 ARG A N 1
ATOM 1091 C CA . ARG A 1 137 ? -1.625 -7.498 18.738 1.00 91.06 137 ARG A CA 1
ATOM 1092 C C . ARG A 1 137 ? -1.376 -6.267 19.610 1.00 91.06 137 ARG A C 1
ATOM 1094 O O . ARG A 1 137 ? -1.628 -6.342 20.808 1.00 91.06 137 ARG A O 1
ATOM 1101 N N . ALA A 1 138 ? -0.834 -5.193 19.043 1.00 88.00 138 ALA A N 1
ATOM 1102 C CA . ALA A 1 138 ? -0.592 -3.943 19.757 1.00 88.00 138 ALA A CA 1
ATOM 1103 C C . ALA A 1 138 ? -1.872 -3.097 19.868 1.00 88.00 138 ALA A C 1
ATOM 1105 O O . ALA A 1 138 ? -2.152 -2.546 20.930 1.00 88.00 138 ALA A O 1
ATOM 1106 N N . ASP A 1 139 ? -2.660 -3.048 18.792 1.00 81.81 139 ASP A N 1
ATOM 1107 C CA . ASP A 1 139 ? -3.791 -2.129 18.641 1.00 81.81 139 ASP A CA 1
ATOM 1108 C C . ASP A 1 139 ? -5.135 -2.740 19.062 1.00 81.81 139 ASP A C 1
ATOM 1110 O O . ASP A 1 139 ? -6.067 -2.008 19.409 1.00 81.81 139 ASP A O 1
ATOM 1114 N N . LEU A 1 140 ? -5.271 -4.072 19.037 1.00 79.44 140 LEU A N 1
ATOM 1115 C CA . LEU A 1 140 ? -6.494 -4.758 19.452 1.00 79.44 140 LEU A CA 1
ATOM 1116 C C . LEU A 1 140 ? -6.287 -5.460 20.800 1.00 79.44 140 LEU A C 1
ATOM 1118 O O . LEU A 1 140 ? -5.386 -6.292 20.930 1.00 79.44 140 LEU A O 1
ATOM 1122 N N . PRO A 1 141 ? -7.143 -5.198 21.806 1.00 62.94 141 PRO A N 1
ATOM 1123 C CA . PRO A 1 141 ? -7.092 -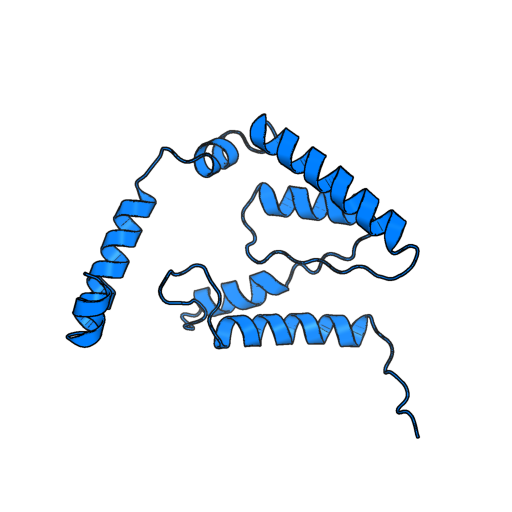5.942 23.055 1.00 62.94 141 PRO A CA 1
ATOM 1124 C C . PRO A 1 141 ? -7.356 -7.436 22.795 1.00 62.94 141 PRO A C 1
ATOM 1126 O O . PRO A 1 141 ? -8.135 -7.778 21.895 1.00 62.94 141 PRO A O 1
ATOM 1129 N N . PRO A 1 142 ? -6.753 -8.346 23.584 1.00 63.44 142 PRO A N 1
ATOM 1130 C CA . PRO A 1 142 ? -7.028 -9.770 23.465 1.00 63.44 142 PRO A CA 1
ATOM 1131 C C . PRO A 1 142 ? -8.529 -10.004 23.634 1.00 63.44 142 PRO A C 1
ATOM 1133 O O . PRO A 1 142 ? -9.130 -9.616 24.636 1.00 63.44 142 PRO A O 1
ATOM 1136 N N . THR A 1 143 ? -9.149 -10.617 22.627 1.00 61.12 143 THR A N 1
ATOM 1137 C CA . THR A 1 143 ? -10.567 -10.966 22.698 1.00 61.12 143 THR A CA 1
ATOM 1138 C C . THR A 1 143 ? -10.738 -12.005 23.810 1.00 61.12 143 THR A C 1
ATOM 1140 O O . THR A 1 143 ? -10.070 -13.044 23.750 1.00 61.12 143 THR A O 1
ATOM 1143 N N . PRO A 1 144 ? -11.585 -11.771 24.830 1.00 57.31 144 PRO A N 1
ATOM 1144 C CA . PRO A 1 144 ? -11.866 -12.800 25.821 1.00 57.31 144 PRO A CA 1
ATOM 1145 C C . PRO A 1 144 ? -12.434 -14.028 25.102 1.00 57.31 144 PRO A C 1
ATOM 1147 O O . PRO A 1 144 ? -13.297 -13.901 24.227 1.00 57.31 144 PRO A O 1
ATOM 1150 N N . ARG A 1 145 ? -11.913 -15.218 25.427 1.00 64.56 145 ARG A N 1
ATOM 1151 C CA . ARG A 1 145 ? -12.463 -16.468 24.890 1.00 64.56 145 ARG A CA 1
ATOM 1152 C C . ARG A 1 145 ? -13.925 -16.545 25.318 1.00 64.56 145 ARG A C 1
ATOM 1154 O O . ARG A 1 145 ? -14.227 -16.332 26.487 1.00 64.56 145 ARG A O 1
ATOM 1161 N N . ARG A 1 146 ? -14.818 -16.818 24.368 1.00 63.47 146 ARG A N 1
ATOM 1162 C CA . ARG A 1 146 ? -16.186 -17.210 24.706 1.00 63.47 146 ARG A CA 1
ATOM 1163 C C . ARG A 1 146 ? -16.099 -18.592 25.353 1.00 63.47 146 ARG A C 1
ATOM 1165 O O . ARG A 1 146 ? -15.591 -19.507 24.707 1.00 63.47 146 ARG A O 1
ATOM 1172 N N . GLU A 1 147 ? -16.483 -18.669 26.623 1.00 60.41 147 GLU A N 1
ATOM 1173 C CA . GLU A 1 147 ? -16.746 -19.925 27.338 1.00 60.41 147 GLU A CA 1
ATOM 1174 C C . GLU A 1 147 ? -17.969 -20.642 26.755 1.00 60.41 147 GLU A C 1
ATOM 1176 O O . GLU A 1 147 ? -18.892 -19.938 26.273 1.00 60.41 147 GLU A O 1
#

Secondary structure (DSSP, 8-state):
-HHHHHHH-HHHHHHHHHHHHHHHTT----HHHHHHHHGGG-HHHHHHHHHHHHHHHHHHHHHTTS--EE--S---TTHHHHHHHHHHHTTPEE-TTHHHHHHHHHHTT---B-TTSSSB-HHHHHHHHHHHHHHHHHHSPPPPPP-